Protein AF-A0AAV4E050-F1 (afdb_monomer_lite)

Radius of gyration: 44.83 Å; chains: 1; bounding box: 92×117×87 Å

Organism: NCBI:txid259542

pLDDT: mean 70.67, std 14.22, range [42.44, 94.19]

Structure (mmCIF, N/CA/C/O backbone):
data_AF-A0AAV4E050-F1
#
_entry.id   AF-A0AAV4E050-F1
#
loop_
_atom_site.group_PDB
_atom_site.id
_atom_site.type_symbol
_atom_site.label_atom_id
_atom_site.label_alt_id
_atom_site.label_comp_id
_atom_site.label_asym_id
_atom_site.label_entity_id
_atom_site.label_seq_id
_atom_site.pdbx_PDB_ins_code
_atom_site.Cartn_x
_atom_site.Cartn_y
_atom_site.Cartn_z
_atom_site.occupancy
_atom_site.B_iso_or_equiv
_atom_site.auth_seq_id
_atom_site.auth_comp_id
_atom_site.auth_asym_id
_atom_site.auth_atom_id
_atom_site.pdbx_PDB_model_num
ATOM 1 N N . MET A 1 1 ? 40.743 62.170 -51.428 1.00 46.16 1 MET A N 1
ATOM 2 C CA . MET A 1 1 ? 42.009 62.806 -51.851 1.00 46.16 1 MET A CA 1
ATOM 3 C C . MET A 1 1 ? 41.734 64.274 -52.168 1.00 46.16 1 MET A C 1
ATOM 5 O O . MET A 1 1 ? 41.267 64.577 -53.256 1.00 46.16 1 MET A O 1
ATOM 9 N N . MET A 1 2 ? 41.966 65.169 -51.205 1.00 43.62 2 MET A N 1
ATOM 10 C CA . MET A 1 2 ? 42.075 66.618 -51.415 1.00 43.62 2 MET A CA 1
ATOM 11 C C . MET A 1 2 ? 43.484 67.034 -50.982 1.00 43.62 2 MET A C 1
ATOM 13 O O . MET A 1 2 ? 44.016 66.484 -50.019 1.00 43.62 2 MET A O 1
ATOM 17 N N . ARG A 1 3 ? 44.123 67.902 -51.771 1.00 46.47 3 ARG A N 1
ATOM 18 C CA . ARG A 1 3 ? 45.533 68.292 -51.636 1.00 46.47 3 ARG A CA 1
ATOM 19 C C . ARG A 1 3 ? 45.674 69.472 -50.668 1.00 46.47 3 ARG A C 1
ATOM 21 O O . ARG A 1 3 ? 44.783 70.306 -50.566 1.00 46.47 3 ARG A O 1
ATOM 28 N N . SER A 1 4 ? 46.802 69.497 -49.968 1.00 46.09 4 SER A N 1
ATOM 29 C CA . SER A 1 4 ? 47.208 70.458 -48.940 1.00 46.09 4 SER A CA 1
ATOM 30 C C . SER A 1 4 ? 47.048 71.928 -49.349 1.00 46.09 4 SER A C 1
ATOM 32 O O . SER A 1 4 ? 47.588 72.327 -50.380 1.00 46.09 4 SER A O 1
ATOM 34 N N . GLY A 1 5 ? 46.423 72.733 -48.480 1.00 62.00 5 GLY A N 1
ATOM 35 C CA . GLY A 1 5 ? 46.617 74.186 -48.452 1.00 62.00 5 GLY A CA 1
ATOM 36 C C . GLY A 1 5 ? 45.394 75.062 -48.718 1.00 62.00 5 GLY A C 1
ATOM 37 O O . GLY A 1 5 ? 45.494 75.956 -49.544 1.00 62.00 5 GLY A O 1
ATOM 38 N N . VAL A 1 6 ? 44.285 74.877 -47.994 1.00 53.47 6 VAL A N 1
ATOM 39 C CA . VAL A 1 6 ? 43.325 75.965 -47.718 1.00 53.47 6 VAL A CA 1
ATOM 40 C C . VAL A 1 6 ? 42.776 75.777 -46.303 1.00 53.47 6 VAL A C 1
ATOM 42 O O . VAL A 1 6 ? 42.085 74.803 -46.021 1.00 53.47 6 VAL A O 1
ATOM 45 N N . VAL A 1 7 ? 43.114 76.710 -45.412 1.00 54.69 7 VAL A N 1
ATOM 46 C CA . VAL A 1 7 ? 42.476 76.900 -44.104 1.00 54.69 7 VAL A CA 1
ATOM 47 C C . VAL A 1 7 ? 41.454 78.016 -44.279 1.00 54.69 7 VAL A C 1
ATOM 49 O O . VAL A 1 7 ? 41.835 79.165 -44.482 1.00 54.69 7 VAL A O 1
ATOM 52 N N . ALA A 1 8 ? 40.170 77.688 -44.179 1.00 54.41 8 ALA A N 1
ATOM 53 C CA . ALA A 1 8 ? 39.120 78.655 -43.892 1.00 54.41 8 ALA A CA 1
ATOM 54 C C . ALA A 1 8 ? 38.581 78.301 -42.506 1.00 54.41 8 ALA A C 1
ATOM 56 O O . ALA A 1 8 ? 37.852 77.327 -42.341 1.00 54.41 8 ALA A O 1
ATOM 57 N N . ARG A 1 9 ? 39.022 79.038 -41.482 1.00 57.34 9 ARG A N 1
ATOM 58 C CA . ARG A 1 9 ? 38.345 78.997 -40.186 1.00 57.34 9 ARG A CA 1
ATOM 59 C C . ARG A 1 9 ? 37.026 79.742 -40.334 1.00 57.34 9 ARG A C 1
ATOM 61 O O . ARG A 1 9 ? 37.023 80.800 -40.951 1.00 57.34 9 ARG A O 1
ATOM 68 N N . VAL A 1 10 ? 35.973 79.196 -39.742 1.00 52.81 10 VAL A N 1
ATOM 69 C CA . VAL A 1 10 ? 35.026 79.832 -38.808 1.00 52.81 10 VAL A CA 1
ATOM 70 C C . VAL A 1 10 ? 33.782 78.955 -38.839 1.00 52.81 10 VAL A C 1
ATOM 72 O O . VAL A 1 10 ? 33.014 79.034 -39.785 1.00 52.81 10 VAL A O 1
ATOM 75 N N . ASN A 1 11 ? 33.653 78.093 -37.836 1.00 44.03 11 ASN A N 1
ATOM 76 C CA . ASN A 1 11 ? 32.420 77.827 -37.101 1.00 44.03 11 ASN A CA 1
ATOM 77 C C . ASN A 1 11 ? 32.874 77.183 -35.790 1.00 44.03 11 ASN A C 1
ATOM 79 O O . ASN A 1 11 ? 33.574 76.173 -35.786 1.00 44.03 11 ASN A O 1
ATOM 83 N N . PHE A 1 12 ? 32.623 77.892 -34.699 1.00 52.53 12 PHE A N 1
ATOM 84 C CA . PHE A 1 12 ? 32.728 77.367 -33.348 1.00 52.53 12 PHE A CA 1
ATOM 85 C C . PHE A 1 12 ? 31.503 76.460 -33.191 1.00 52.53 12 PHE A C 1
ATOM 87 O O . PHE A 1 12 ? 30.389 76.977 -33.197 1.00 52.53 12 PHE A O 1
ATOM 94 N N . ASP A 1 13 ? 31.694 75.144 -33.139 1.00 46.47 13 ASP A N 1
ATOM 95 C CA . ASP A 1 13 ? 30.645 74.243 -32.656 1.00 46.47 13 ASP A CA 1
ATOM 96 C C . ASP A 1 13 ? 30.693 74.298 -31.125 1.00 46.47 13 ASP A C 1
ATOM 98 O O . ASP A 1 13 ? 31.658 73.848 -30.507 1.00 46.47 13 ASP A O 1
ATOM 102 N N . GLU A 1 14 ? 29.677 74.917 -30.522 1.00 57.84 14 GLU A N 1
ATOM 103 C CA . GLU A 1 14 ? 29.410 74.905 -29.075 1.00 57.84 14 GLU A CA 1
ATOM 104 C C . GLU A 1 14 ? 28.524 73.708 -28.679 1.00 57.84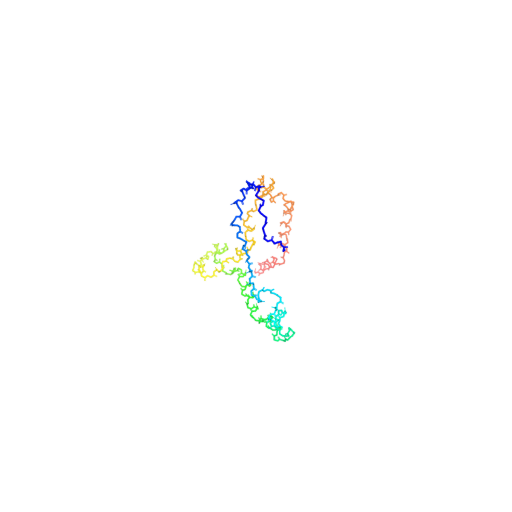 14 GLU A C 1
ATOM 106 O O . GLU A 1 14 ? 27.736 73.790 -27.740 1.00 57.84 14 GLU A O 1
ATOM 111 N N . ASP A 1 15 ? 28.652 72.577 -29.373 1.00 53.06 15 ASP A N 1
ATOM 112 C CA . ASP A 1 15 ? 27.959 71.345 -29.002 1.00 53.06 15 ASP A CA 1
ATOM 113 C C . ASP A 1 15 ? 28.853 70.538 -28.050 1.00 53.06 15 ASP A C 1
ATOM 115 O O . ASP A 1 15 ? 29.619 69.658 -28.446 1.00 53.06 15 ASP A O 1
ATOM 119 N N . PHE A 1 16 ? 28.777 70.879 -26.761 1.00 58.25 16 PHE A N 1
ATOM 120 C CA . PHE A 1 16 ? 29.251 70.018 -25.678 1.00 58.25 16 PHE A CA 1
ATOM 121 C C . PHE A 1 16 ? 28.363 68.773 -25.611 1.00 58.25 16 PHE A C 1
ATOM 123 O O . PHE A 1 16 ? 27.384 68.747 -24.870 1.00 58.25 16 PHE A O 1
ATOM 130 N N . ASP A 1 17 ? 28.723 67.736 -26.362 1.00 58.25 17 ASP A N 1
ATOM 131 C CA . ASP A 1 17 ? 28.165 66.387 -26.201 1.00 58.25 17 ASP A CA 1
ATOM 132 C C . ASP A 1 17 ? 29.202 65.445 -25.548 1.00 58.25 17 ASP A C 1
ATOM 134 O O . ASP A 1 17 ? 29.373 64.281 -25.913 1.00 58.25 17 ASP A O 1
ATOM 138 N N . ASP A 1 18 ? 29.899 65.972 -24.532 1.00 57.00 18 ASP A N 1
ATOM 139 C CA . ASP A 1 18 ? 30.882 65.280 -23.677 1.00 57.00 18 ASP A CA 1
ATOM 140 C C . ASP A 1 18 ? 30.242 64.247 -22.713 1.00 57.00 18 ASP A C 1
ATOM 142 O O . ASP A 1 18 ? 30.880 63.771 -21.774 1.00 57.00 18 ASP A O 1
ATOM 146 N N . GLU A 1 19 ? 28.983 63.845 -22.923 1.00 57.56 19 GLU A N 1
ATOM 147 C CA . GLU A 1 19 ? 28.308 62.831 -22.093 1.00 57.56 19 GLU A CA 1
ATOM 148 C C .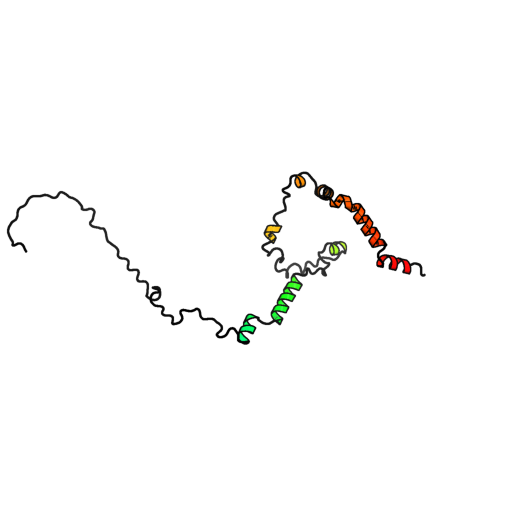 GLU A 1 19 ? 28.302 61.411 -22.688 1.00 57.56 19 GLU A C 1
ATOM 150 O O . GLU A 1 19 ? 27.811 60.481 -22.043 1.00 57.56 19 GLU A O 1
ATOM 155 N N . ASN A 1 20 ? 28.885 61.174 -23.871 1.00 58.81 20 ASN A N 1
ATOM 156 C CA . ASN A 1 20 ? 28.854 59.836 -24.489 1.00 58.81 20 ASN A CA 1
ATOM 157 C C . ASN A 1 20 ? 30.175 59.038 -24.431 1.00 58.81 20 ASN A C 1
ATOM 159 O O . ASN A 1 20 ? 30.244 57.922 -24.951 1.00 58.81 20 ASN A O 1
ATOM 163 N N . GLU A 1 21 ? 31.219 59.533 -23.761 1.00 60.75 21 GLU A N 1
ATOM 164 C CA . GLU A 1 21 ? 32.564 58.933 -23.845 1.00 60.75 21 GLU A CA 1
ATOM 165 C C . GLU A 1 21 ? 32.801 57.686 -22.955 1.00 60.75 21 GLU A C 1
ATOM 167 O O . GLU A 1 21 ? 33.923 57.203 -22.828 1.00 60.75 21 GLU A O 1
ATOM 172 N N . ALA A 1 22 ? 31.756 57.081 -22.369 1.00 63.97 22 ALA A N 1
ATOM 173 C CA . ALA A 1 22 ? 31.929 55.903 -21.503 1.00 63.97 22 ALA A CA 1
ATOM 174 C C . ALA A 1 22 ? 30.865 54.796 -21.624 1.00 63.97 22 ALA A C 1
ATOM 176 O O . ALA A 1 22 ? 30.680 54.011 -20.689 1.00 63.97 22 ALA A O 1
ATOM 177 N N . ARG A 1 23 ? 30.172 54.647 -22.762 1.00 65.31 23 ARG A N 1
ATOM 178 C CA . ARG A 1 23 ? 29.337 53.447 -22.981 1.00 65.31 23 ARG A CA 1
ATOM 179 C C . ARG A 1 23 ? 30.164 52.276 -23.517 1.00 65.31 23 ARG A C 1
ATOM 181 O O . ARG A 1 23 ? 30.275 52.051 -24.716 1.00 65.31 23 ARG A O 1
ATOM 188 N N . VAL A 1 24 ? 30.708 51.482 -22.595 1.00 73.69 24 VAL A N 1
ATOM 189 C CA . VAL A 1 24 ? 31.366 50.201 -22.895 1.00 73.69 24 VAL A CA 1
ATOM 190 C C . VAL A 1 24 ? 30.304 49.154 -23.253 1.00 73.69 24 VAL A C 1
ATOM 192 O O . VAL A 1 24 ? 29.540 48.705 -22.398 1.00 73.69 24 VAL A O 1
ATOM 195 N N . HIS A 1 25 ? 30.234 48.743 -24.519 1.00 73.00 25 HIS A N 1
ATOM 196 C CA . HIS A 1 25 ? 29.360 47.648 -24.946 1.00 73.00 25 HIS A CA 1
ATOM 197 C C . HIS A 1 25 ? 30.005 46.290 -24.637 1.00 73.00 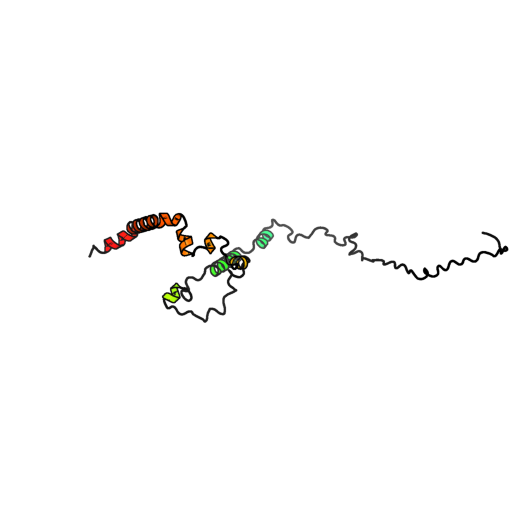25 HIS A C 1
ATOM 199 O O . HIS A 1 25 ? 30.913 45.840 -25.333 1.00 73.00 25 HIS A O 1
ATOM 205 N N . LEU A 1 26 ? 29.527 45.622 -23.584 1.00 76.06 26 LEU A N 1
ATOM 206 C CA . LEU A 1 26 ? 29.956 44.272 -23.217 1.00 76.06 26 LEU A CA 1
ATOM 207 C C . LEU A 1 26 ? 29.321 43.233 -24.151 1.00 76.06 26 LEU A C 1
ATOM 209 O O . LEU A 1 26 ? 28.119 42.978 -24.086 1.00 76.06 26 LEU A O 1
ATOM 213 N N . GLN A 1 27 ? 30.134 42.589 -24.987 1.00 74.75 27 GLN A N 1
ATOM 214 C CA . GLN A 1 27 ? 29.726 41.385 -25.709 1.00 74.75 27 GLN A CA 1
ATOM 215 C C . GLN A 1 27 ? 29.994 40.157 -24.835 1.00 74.75 27 GLN A C 1
ATOM 217 O O . GLN A 1 27 ? 31.126 39.700 -24.696 1.00 74.75 27 GLN A O 1
ATOM 222 N N . VAL A 1 28 ? 28.938 39.622 -24.221 1.00 81.88 28 VAL A N 1
ATOM 223 C CA . VAL A 1 28 ? 29.015 38.365 -23.470 1.00 81.88 28 VAL A CA 1
ATOM 224 C C . VAL A 1 28 ? 28.864 37.210 -24.452 1.00 81.88 28 VAL A C 1
ATOM 226 O O . VAL A 1 28 ? 27.760 36.885 -24.890 1.00 81.88 28 VAL A O 1
ATOM 229 N N . HIS A 1 29 ? 29.974 36.567 -24.804 1.00 77.25 29 HIS A N 1
ATOM 230 C CA . HIS A 1 29 ? 29.920 35.283 -25.490 1.00 77.25 29 HIS A CA 1
ATOM 231 C C . HIS A 1 29 ? 29.523 34.211 -24.480 1.00 77.25 29 HIS A C 1
ATOM 233 O O . HIS A 1 29 ? 30.332 33.779 -23.661 1.00 77.25 29 HIS A O 1
ATOM 239 N N . ASN A 1 30 ? 28.268 33.772 -24.536 1.00 73.88 30 ASN A N 1
ATOM 240 C CA . ASN A 1 30 ? 27.857 32.570 -23.829 1.00 73.88 30 ASN A CA 1
ATOM 241 C C . ASN A 1 30 ? 28.444 31.358 -24.567 1.00 73.88 30 ASN A C 1
ATOM 243 O O . ASN A 1 30 ? 27.832 30.823 -25.492 1.00 73.88 30 ASN A O 1
ATOM 247 N N . ILE A 1 31 ? 29.674 30.977 -24.212 1.00 77.62 31 ILE A N 1
ATOM 248 C CA . ILE A 1 31 ? 30.315 29.766 -24.728 1.00 77.62 31 ILE A CA 1
ATOM 249 C C . ILE A 1 31 ? 29.692 28.591 -23.986 1.00 77.62 31 ILE A C 1
ATOM 251 O O . ILE A 1 31 ? 30.211 28.100 -22.984 1.00 77.62 31 ILE A O 1
ATOM 255 N N . VAL A 1 32 ? 28.539 28.159 -24.481 1.00 77.25 32 VAL A N 1
ATOM 256 C CA . VAL A 1 32 ? 27.942 26.907 -24.050 1.00 77.25 32 VAL A CA 1
ATOM 257 C C . VAL A 1 32 ? 28.761 25.798 -24.700 1.00 77.25 32 VAL A C 1
ATOM 259 O O . VAL A 1 32 ? 28.823 25.727 -25.930 1.00 77.25 32 VAL A O 1
ATOM 262 N N . PRO A 1 33 ? 29.445 24.958 -23.911 1.00 79.56 33 PRO A N 1
ATOM 263 C CA . PRO A 1 33 ? 30.257 23.905 -24.481 1.00 79.56 33 PRO A CA 1
ATOM 264 C C . PRO A 1 33 ? 29.379 22.977 -25.337 1.00 79.56 33 PRO A C 1
ATOM 266 O O . PRO A 1 33 ? 28.213 22.752 -25.004 1.00 79.56 33 PRO A O 1
ATOM 269 N N . PRO A 1 34 ? 29.918 22.408 -26.430 1.00 75.81 34 PRO A N 1
ATOM 270 C CA . PRO A 1 34 ? 29.128 21.726 -27.460 1.00 75.81 34 PRO A CA 1
ATOM 271 C C . PRO A 1 34 ? 28.340 20.506 -26.953 1.00 75.81 34 PRO A C 1
ATOM 273 O O . PRO A 1 34 ? 27.444 20.034 -27.645 1.00 75.81 34 PRO A O 1
ATOM 276 N N . PHE A 1 35 ? 28.634 20.002 -25.746 1.00 69.94 35 PHE A N 1
ATOM 277 C CA . PHE A 1 35 ? 27.861 18.949 -25.075 1.00 69.94 35 PHE A CA 1
ATOM 278 C C . PHE A 1 35 ? 26.573 19.445 -24.388 1.00 69.94 35 PHE A C 1
ATOM 280 O O . PHE A 1 35 ? 25.721 18.626 -24.059 1.00 69.94 35 PHE A O 1
ATOM 287 N N . LEU A 1 36 ? 26.415 20.758 -24.178 1.00 72.69 36 LEU A N 1
ATOM 288 C CA . LEU A 1 36 ? 25.177 21.398 -23.708 1.00 72.69 36 LEU A CA 1
ATOM 289 C C . LEU A 1 36 ? 24.386 22.076 -24.845 1.00 72.69 36 LEU A C 1
ATOM 291 O O . LEU A 1 36 ? 23.204 22.346 -24.670 1.00 72.69 36 LEU A O 1
ATOM 295 N N . ASP A 1 37 ? 25.016 22.360 -25.992 1.00 68.00 37 ASP A N 1
ATOM 296 C CA . ASP A 1 37 ? 24.401 23.093 -27.117 1.00 68.00 37 ASP A CA 1
ATOM 297 C C . ASP A 1 37 ? 23.371 22.249 -27.897 1.00 68.00 37 ASP A C 1
ATOM 299 O O . ASP A 1 37 ? 22.701 22.759 -28.785 1.00 68.00 37 ASP A O 1
ATOM 303 N N . GLY A 1 38 ? 23.206 20.953 -27.596 1.00 68.56 38 GLY A N 1
ATOM 304 C CA . GLY A 1 38 ? 22.134 20.099 -28.141 1.00 68.56 38 GLY A CA 1
ATOM 305 C C . GLY A 1 38 ? 22.157 19.863 -29.663 1.00 68.56 38 GLY A C 1
ATOM 306 O O . GLY A 1 38 ? 21.476 18.966 -30.150 1.00 68.56 38 GLY A O 1
ATOM 307 N N . ARG A 1 39 ? 22.966 20.617 -30.420 1.00 72.56 39 ARG A N 1
ATOM 308 C CA . ARG A 1 39 ? 23.174 20.493 -31.872 1.00 72.56 39 ARG A CA 1
ATOM 309 C C . ARG A 1 39 ? 23.971 19.249 -32.245 1.00 72.56 39 ARG A C 1
ATOM 311 O O . ARG A 1 39 ? 23.854 18.767 -33.366 1.00 72.56 39 ARG A O 1
ATOM 318 N N . ILE A 1 40 ? 24.780 18.736 -31.318 1.00 69.00 40 ILE A N 1
ATOM 319 C CA . ILE A 1 40 ? 25.607 17.546 -31.513 1.00 69.00 40 ILE A CA 1
ATOM 320 C C . ILE A 1 40 ? 25.307 16.567 -30.383 1.00 69.00 40 ILE A C 1
ATOM 322 O O . ILE A 1 40 ? 25.695 16.765 -29.233 1.00 69.00 40 ILE A O 1
ATOM 326 N N . VAL A 1 41 ? 24.587 15.498 -30.707 1.00 65.88 41 VAL A N 1
ATOM 327 C CA . VAL A 1 41 ? 24.318 14.415 -29.764 1.00 65.88 41 VAL A CA 1
ATOM 328 C C . VAL A 1 41 ? 25.547 13.505 -29.758 1.00 65.88 41 VAL A C 1
ATOM 330 O O . VAL A 1 41 ? 25.742 12.700 -30.663 1.00 65.88 41 VAL A O 1
ATOM 333 N N . PHE A 1 42 ? 26.408 13.639 -28.744 1.00 65.19 42 PHE A N 1
ATOM 334 C CA . PHE A 1 42 ? 27.567 12.747 -28.560 1.00 65.19 42 PHE A CA 1
ATOM 335 C C . PHE A 1 42 ? 27.163 11.318 -28.159 1.00 65.19 42 PHE A C 1
ATOM 337 O O . PHE A 1 42 ? 28.008 10.421 -28.104 1.00 65.19 42 PHE A O 1
ATOM 344 N N . THR A 1 43 ? 25.880 11.083 -27.870 1.00 73.81 43 THR A N 1
ATOM 345 C CA . THR A 1 43 ? 25.362 9.748 -27.582 1.00 73.81 43 THR A CA 1
ATOM 346 C C . THR A 1 43 ? 24.992 9.043 -28.887 1.00 73.81 43 THR A C 1
ATOM 348 O O . THR A 1 43 ? 24.300 9.569 -29.750 1.00 73.81 43 THR A O 1
ATOM 351 N N . LYS A 1 44 ? 25.424 7.790 -29.038 1.00 72.06 44 LYS A N 1
ATOM 352 C CA . LYS A 1 44 ? 24.994 6.927 -30.155 1.00 72.06 44 LYS A CA 1
ATOM 353 C C . LYS A 1 44 ? 23.561 6.399 -29.979 1.00 72.06 44 LYS A C 1
ATOM 355 O O . LYS A 1 44 ? 23.098 5.602 -30.786 1.00 72.06 44 LYS A O 1
ATOM 360 N N . GLN A 1 45 ? 22.902 6.770 -28.883 1.00 71.94 45 GLN A N 1
ATOM 361 C CA . GLN A 1 45 ? 21.634 6.211 -28.427 1.00 71.94 45 GLN A CA 1
ATOM 362 C C . GLN A 1 45 ? 20.659 7.369 -28.166 1.00 71.94 45 GLN A C 1
ATOM 364 O O . GLN A 1 45 ? 20.689 7.946 -27.079 1.00 71.94 45 GLN A O 1
ATOM 369 N N . PRO A 1 46 ? 19.851 7.758 -29.171 1.00 71.88 46 PRO A N 1
ATOM 370 C CA . PRO A 1 46 ? 18.806 8.774 -29.022 1.00 71.88 46 PRO A CA 1
ATOM 371 C C . PRO A 1 46 ? 17.572 8.242 -28.275 1.00 71.88 46 PRO A C 1
ATOM 373 O O . PRO A 1 46 ? 16.800 9.022 -27.726 1.00 71.88 46 PRO A O 1
ATOM 376 N N . GLU A 1 47 ? 17.390 6.921 -28.237 1.00 76.94 47 GLU A N 1
ATOM 377 C CA . GLU A 1 47 ? 16.284 6.265 -27.543 1.00 76.94 47 GLU A CA 1
ATOM 378 C C . GLU A 1 47 ? 16.696 5.811 -26.136 1.00 76.94 47 GLU A C 1
ATOM 380 O O . GLU A 1 47 ? 17.823 5.334 -25.946 1.00 76.94 47 GLU A O 1
ATOM 385 N N . PRO A 1 48 ? 15.797 5.915 -25.139 1.00 78.31 48 PRO A N 1
ATOM 386 C CA . PRO A 1 48 ? 16.054 5.376 -23.813 1.00 78.31 48 PRO A CA 1
ATOM 387 C C . PRO A 1 48 ? 16.278 3.864 -23.905 1.00 78.31 48 PRO A C 1
ATOM 389 O O . PRO A 1 48 ? 15.459 3.127 -24.455 1.00 78.31 48 PRO A O 1
ATOM 392 N N . VAL A 1 49 ? 17.393 3.388 -23.345 1.00 77.69 49 VAL A N 1
ATOM 393 C CA . VAL A 1 49 ? 17.712 1.958 -23.343 1.00 77.69 49 VAL A CA 1
ATOM 394 C C . VAL A 1 49 ? 16.694 1.230 -22.480 1.00 77.69 49 VAL A C 1
ATOM 396 O O . VAL A 1 49 ? 16.643 1.410 -21.262 1.00 77.69 49 VAL A O 1
ATOM 399 N N . VAL A 1 50 ? 15.894 0.376 -23.116 1.00 78.44 50 VAL A N 1
ATOM 400 C CA . VAL A 1 50 ? 15.007 -0.529 -22.393 1.00 78.44 50 VAL A CA 1
ATOM 401 C C . VAL A 1 50 ? 15.886 -1.472 -21.562 1.00 78.44 50 VAL A C 1
ATOM 403 O O . VAL A 1 50 ? 16.743 -2.159 -22.125 1.00 78.44 50 VAL A O 1
ATOM 406 N N . PRO A 1 51 ? 15.695 -1.544 -20.232 1.00 78.94 51 PRO A N 1
ATOM 407 C CA . PRO A 1 51 ? 16.540 -2.365 -19.363 1.00 78.94 51 PRO A CA 1
ATOM 408 C C . PRO A 1 51 ? 16.420 -3.867 -19.661 1.00 78.94 51 PRO A C 1
ATOM 410 O O . PRO A 1 51 ? 17.292 -4.645 -19.283 1.00 78.94 51 PRO A O 1
ATOM 413 N N . LEU A 1 52 ? 15.354 -4.284 -20.353 1.00 76.06 52 LEU A N 1
ATOM 414 C CA . LEU A 1 52 ? 15.144 -5.652 -20.809 1.00 76.06 52 LEU A CA 1
ATOM 415 C C . LEU A 1 52 ? 15.176 -5.713 -22.337 1.00 76.06 52 LEU A C 1
ATOM 417 O O . LEU A 1 52 ? 14.394 -5.048 -23.008 1.00 76.06 52 LEU A O 1
ATOM 421 N N . ARG A 1 53 ? 16.063 -6.558 -22.874 1.00 75.56 53 ARG A N 1
ATOM 422 C CA . ARG A 1 53 ? 16.231 -6.783 -24.320 1.00 75.56 53 ARG A CA 1
ATOM 423 C C . ARG A 1 53 ? 15.031 -7.471 -24.969 1.00 75.56 53 ARG A C 1
ATOM 425 O O . ARG A 1 53 ? 14.698 -7.149 -26.100 1.00 75.56 53 ARG A O 1
ATOM 432 N N . ASP A 1 54 ? 14.389 -8.387 -24.248 1.00 83.31 54 ASP A N 1
ATOM 433 C CA . ASP A 1 54 ? 13.162 -9.053 -24.676 1.00 83.31 54 ASP A CA 1
ATOM 434 C C . ASP A 1 54 ? 12.193 -9.141 -23.498 1.00 83.31 54 ASP A C 1
ATOM 436 O O . ASP A 1 54 ? 12.448 -9.805 -22.488 1.00 83.31 54 ASP A O 1
ATOM 440 N N . SER A 1 55 ? 11.070 -8.443 -23.635 1.00 82.00 55 SER A N 1
ATOM 441 C CA . SER A 1 55 ? 10.035 -8.385 -22.611 1.00 82.00 55 SER A CA 1
ATOM 442 C C . SER A 1 55 ? 9.159 -9.638 -22.564 1.00 82.00 55 SER A C 1
ATOM 444 O O . SER A 1 55 ? 8.465 -9.836 -21.571 1.00 82.00 55 SER A O 1
ATOM 446 N N . THR A 1 56 ? 9.169 -10.479 -23.594 1.00 86.19 56 THR A N 1
ATOM 447 C CA . THR A 1 56 ? 8.379 -11.718 -23.625 1.00 86.19 56 THR A CA 1
ATOM 448 C C . THR A 1 56 ? 9.111 -12.899 -23.003 1.00 86.19 56 THR A C 1
ATOM 450 O O . THR A 1 56 ? 8.462 -13.859 -22.598 1.00 86.19 56 THR A O 1
ATOM 453 N N . SER A 1 57 ? 10.435 -12.798 -22.851 1.00 90.75 57 SER A N 1
ATOM 454 C CA . SER A 1 57 ? 11.254 -13.839 -22.234 1.00 90.75 57 SER A CA 1
ATOM 455 C C . SER A 1 57 ? 10.761 -14.233 -20.833 1.00 90.75 57 SER A C 1
ATOM 457 O O . SER A 1 57 ? 10.383 -13.389 -20.013 1.00 90.75 57 SER A O 1
ATOM 459 N N . ASP A 1 58 ? 10.813 -15.530 -20.518 1.00 88.38 58 ASP A N 1
ATOM 460 C CA . ASP A 1 58 ? 10.351 -16.057 -19.226 1.00 88.38 58 ASP A CA 1
ATOM 461 C C . ASP A 1 58 ? 11.080 -15.407 -18.044 1.00 88.38 58 ASP A C 1
ATOM 463 O O . ASP A 1 58 ? 10.468 -15.079 -17.027 1.00 88.38 58 ASP A O 1
ATOM 467 N N . MET A 1 59 ? 12.374 -15.119 -18.207 1.00 85.56 59 MET A N 1
ATOM 468 C CA . MET A 1 59 ? 13.175 -14.402 -17.214 1.00 85.56 59 MET A CA 1
ATOM 469 C C . MET A 1 59 ? 12.627 -12.988 -16.959 1.00 85.56 59 MET A C 1
ATOM 471 O O . MET A 1 59 ? 12.424 -12.603 -15.808 1.00 85.56 59 MET A O 1
ATOM 475 N N . ALA A 1 60 ? 12.290 -12.240 -18.017 1.00 87.25 60 ALA A N 1
ATOM 476 C CA . ALA A 1 60 ? 11.683 -10.910 -17.922 1.00 87.25 60 ALA A CA 1
ATOM 477 C C . ALA A 1 60 ? 10.314 -10.922 -17.232 1.00 87.25 60 ALA A C 1
ATOM 479 O O . ALA A 1 60 ? 9.941 -9.997 -16.500 1.00 87.25 60 ALA A O 1
ATOM 480 N N . VAL A 1 61 ? 9.518 -11.953 -17.505 1.00 88.69 61 VAL A N 1
ATOM 481 C CA . VAL A 1 61 ? 8.180 -12.116 -16.937 1.00 88.69 61 VAL A CA 1
ATOM 482 C C . VAL A 1 61 ? 8.264 -12.481 -15.454 1.00 88.69 61 VAL A C 1
ATOM 484 O O . VAL A 1 61 ? 7.541 -11.890 -14.648 1.00 88.69 61 VAL A O 1
ATOM 487 N N . VAL A 1 62 ? 9.166 -13.387 -15.073 1.00 88.81 62 VAL A N 1
ATOM 488 C CA . VAL A 1 62 ? 9.370 -13.803 -13.678 1.00 88.81 62 VAL A CA 1
ATOM 489 C C . VAL A 1 62 ? 9.928 -12.660 -12.830 1.00 88.81 62 VAL A C 1
ATOM 491 O O . VAL A 1 62 ? 9.399 -12.411 -11.749 1.00 88.81 62 VAL A O 1
ATOM 494 N N . SER A 1 63 ? 10.913 -11.900 -13.319 1.00 86.38 63 SER A N 1
ATOM 495 C CA . SER A 1 63 ? 11.467 -10.757 -12.576 1.00 86.38 63 SER A CA 1
ATOM 496 C C . SER A 1 63 ? 10.432 -9.659 -12.314 1.00 86.38 63 SER A C 1
ATOM 498 O O . SER A 1 63 ? 10.423 -9.078 -11.232 1.00 86.38 63 SER A O 1
ATOM 500 N N . ARG A 1 64 ? 9.522 -9.397 -13.265 1.00 84.75 64 ARG A N 1
ATOM 501 C CA . ARG A 1 64 ? 8.439 -8.408 -13.089 1.00 84.75 64 ARG A CA 1
ATOM 502 C C . ARG A 1 64 ? 7.319 -8.897 -12.174 1.00 84.75 64 ARG A C 1
ATOM 504 O O . ARG A 1 64 ? 6.788 -8.111 -11.397 1.00 84.75 64 ARG A O 1
ATOM 511 N N . LYS A 1 65 ? 6.939 -10.175 -12.270 1.00 88.56 65 LYS A N 1
ATOM 512 C CA . LYS A 1 65 ? 5.892 -10.770 -11.418 1.00 88.56 65 LYS A CA 1
ATOM 513 C C . LYS A 1 65 ? 6.383 -11.032 -9.989 1.00 88.56 65 LYS A C 1
ATOM 515 O O . LYS A 1 65 ? 5.580 -11.003 -9.058 1.00 88.56 65 LYS A O 1
ATOM 520 N N . GLY A 1 66 ? 7.683 -11.270 -9.817 1.00 89.31 66 GLY A N 1
ATOM 521 C CA . GLY A 1 66 ? 8.305 -11.605 -8.542 1.00 89.31 66 GLY A CA 1
ATOM 522 C C . GLY A 1 66 ? 7.927 -12.997 -8.025 1.00 89.31 66 GLY A C 1
ATOM 523 O O . GLY A 1 66 ? 7.251 -13.787 -8.685 1.00 89.31 66 GLY A O 1
ATOM 524 N N . CYS A 1 67 ? 8.374 -13.311 -6.807 1.00 91.38 67 CYS A N 1
ATOM 525 C CA . CYS A 1 67 ? 8.069 -14.585 -6.160 1.00 91.38 67 CYS A CA 1
ATOM 526 C C . CYS A 1 67 ? 6.638 -14.599 -5.596 1.00 91.38 67 CYS A C 1
ATOM 528 O O . CYS A 1 67 ? 6.289 -13.802 -4.720 1.00 91.38 67 CYS A O 1
ATOM 530 N N . ALA A 1 68 ? 5.824 -15.563 -6.041 1.00 90.25 68 ALA A N 1
ATOM 531 C CA . ALA A 1 68 ? 4.444 -15.728 -5.581 1.00 90.25 68 ALA A CA 1
ATOM 532 C C . ALA A 1 68 ? 4.346 -15.960 -4.063 1.00 90.25 68 ALA A C 1
ATOM 534 O O . ALA A 1 68 ? 3.456 -15.416 -3.413 1.00 90.25 68 ALA A O 1
ATOM 535 N N . VAL A 1 69 ? 5.287 -16.713 -3.484 1.00 93.44 69 VAL A N 1
ATOM 536 C CA . VAL A 1 69 ? 5.314 -17.024 -2.046 1.00 93.44 69 VAL A CA 1
ATOM 537 C C . VAL A 1 69 ? 5.522 -15.764 -1.209 1.00 93.44 69 VAL A C 1
ATOM 539 O O . VAL A 1 69 ? 4.844 -15.577 -0.203 1.00 93.44 69 VAL A O 1
ATOM 542 N N . VAL A 1 70 ? 6.408 -14.864 -1.646 1.00 90.75 70 VAL A N 1
ATOM 543 C CA . VAL A 1 70 ? 6.678 -13.601 -0.942 1.00 90.75 70 VAL A CA 1
ATOM 544 C C . VAL A 1 70 ? 5.446 -12.699 -0.964 1.00 90.75 70 VAL A C 1
ATOM 546 O O . VAL A 1 70 ? 5.090 -12.121 0.064 1.00 90.75 70 VAL A O 1
ATOM 549 N N . ARG A 1 71 ? 4.742 -12.633 -2.101 1.00 90.56 71 ARG A N 1
ATOM 550 C CA . ARG A 1 71 ? 3.485 -11.883 -2.214 1.00 90.56 71 ARG A CA 1
ATOM 551 C C . ARG A 1 71 ? 2.412 -12.440 -1.278 1.00 90.56 71 ARG A C 1
ATOM 553 O O . ARG A 1 71 ? 1.840 -11.683 -0.500 1.00 90.56 71 ARG A O 1
ATOM 560 N N . LEU A 1 72 ? 2.207 -13.760 -1.282 1.00 94.19 72 LEU A N 1
ATOM 561 C CA . LEU A 1 72 ? 1.268 -14.427 -0.373 1.00 94.19 72 LEU A CA 1
ATOM 562 C C . LEU A 1 72 ? 1.638 -14.209 1.098 1.00 94.19 72 LEU A C 1
ATOM 564 O O . LEU A 1 72 ? 0.762 -13.995 1.933 1.00 94.19 72 LEU A O 1
ATOM 568 N N . HIS A 1 73 ? 2.929 -14.233 1.432 1.00 94.00 73 HIS A N 1
ATOM 569 C CA . HIS A 1 73 ? 3.391 -13.976 2.791 1.00 94.00 73 HIS A CA 1
ATOM 570 C C . HIS A 1 73 ? 3.104 -12.534 3.225 1.00 94.00 73 HIS A C 1
ATOM 572 O O . HIS A 1 73 ? 2.613 -12.321 4.334 1.00 94.00 73 HIS A O 1
ATOM 578 N N . ARG A 1 74 ? 3.343 -11.550 2.348 1.00 92.88 74 ARG A N 1
ATOM 579 C CA . ARG A 1 74 ? 3.032 -10.141 2.615 1.00 92.88 74 ARG A CA 1
ATOM 580 C C . ARG A 1 74 ? 1.530 -9.920 2.788 1.00 92.88 74 ARG A C 1
ATOM 582 O O . ARG A 1 74 ? 1.129 -9.345 3.792 1.00 92.88 74 ARG A O 1
ATOM 589 N N . GLU A 1 75 ? 0.709 -10.457 1.889 1.00 91.00 75 GLU A N 1
ATOM 590 C CA . GLU A 1 75 ? -0.755 -10.386 1.988 1.00 91.00 75 GLU A CA 1
ATOM 591 C C . GLU A 1 75 ? -1.271 -11.037 3.276 1.00 91.00 75 GLU A C 1
ATOM 593 O O . GLU A 1 75 ? -2.137 -10.491 3.952 1.00 91.00 75 GLU A O 1
ATOM 598 N N . ASN A 1 76 ? -0.728 -12.192 3.661 1.00 89.88 76 ASN A N 1
ATOM 599 C CA . ASN A 1 76 ? -1.099 -12.850 4.910 1.00 89.88 76 ASN A CA 1
ATOM 600 C C . ASN A 1 76 ? -0.633 -12.062 6.139 1.00 89.88 76 ASN A C 1
ATOM 602 O O . ASN A 1 76 ? -1.354 -12.030 7.134 1.00 89.88 76 ASN A O 1
ATOM 606 N N . LYS A 1 77 ? 0.536 -11.411 6.089 1.00 88.81 77 LYS A N 1
ATOM 607 C CA . LYS A 1 77 ? 1.017 -10.520 7.154 1.00 88.81 77 LYS A CA 1
ATOM 608 C C . LYS A 1 77 ? 0.102 -9.302 7.295 1.00 88.81 77 LYS A C 1
ATOM 610 O O . LYS A 1 77 ? -0.327 -9.010 8.404 1.00 88.81 77 LYS A O 1
ATOM 615 N N . GLU A 1 78 ? -0.262 -8.656 6.190 1.00 84.88 78 GLU A N 1
ATOM 616 C CA . GLU A 1 78 ? -1.210 -7.533 6.160 1.00 84.88 78 GLU A CA 1
ATOM 617 C C . GLU A 1 78 ? -2.599 -7.959 6.667 1.00 84.88 78 GLU A C 1
ATOM 619 O O . GLU A 1 78 ? -3.163 -7.302 7.536 1.00 84.88 78 GLU A O 1
ATOM 624 N N . LYS A 1 79 ? -3.120 -9.117 6.236 1.00 85.88 79 LYS A N 1
ATOM 625 C CA . LYS A 1 79 ? -4.395 -9.672 6.731 1.00 85.88 79 LYS A CA 1
ATOM 626 C C . LYS A 1 79 ? -4.366 -9.999 8.220 1.00 85.88 79 LYS A C 1
ATOM 628 O O . LYS A 1 79 ? -5.382 -9.830 8.885 1.00 85.88 79 LYS A O 1
ATOM 633 N N . LYS A 1 80 ? -3.247 -10.511 8.739 1.00 82.94 80 LYS A N 1
ATOM 634 C CA . LYS A 1 80 ? -3.082 -10.809 10.171 1.00 82.94 80 LYS A CA 1
ATOM 635 C C . LYS A 1 80 ? -2.961 -9.536 11.010 1.00 82.94 80 LYS A C 1
ATOM 637 O O . LYS A 1 80 ? -3.488 -9.524 12.109 1.00 82.94 80 LYS A O 1
ATOM 642 N N . LYS A 1 81 ? -2.318 -8.483 10.489 1.00 79.31 81 LYS A N 1
ATOM 643 C CA . LYS A 1 81 ? -2.269 -7.154 11.124 1.00 79.31 81 LYS A CA 1
ATOM 644 C C . LYS A 1 81 ? -3.636 -6.453 11.107 1.00 79.31 81 LYS A C 1
ATOM 646 O O . LYS A 1 81 ? -4.028 -5.845 12.092 1.00 79.31 81 LYS A O 1
ATOM 651 N N . ALA A 1 82 ? -4.371 -6.548 9.996 1.00 73.50 82 ALA A N 1
ATOM 652 C CA . ALA A 1 82 ? -5.676 -5.904 9.826 1.00 73.50 82 ALA A CA 1
ATOM 653 C C . ALA A 1 82 ? -6.809 -6.610 10.586 1.00 73.50 82 ALA A C 1
ATOM 655 O O . ALA A 1 82 ? -7.793 -5.976 10.976 1.00 73.50 82 ALA A O 1
ATOM 656 N N . GLN A 1 83 ? -6.684 -7.923 10.802 1.00 72.62 83 GLN A N 1
ATOM 657 C CA . GLN A 1 83 ? -7.503 -8.620 11.783 1.00 72.62 83 GLN A CA 1
ATOM 658 C C . GLN A 1 83 ? -7.135 -8.067 13.152 1.00 72.62 83 GLN A C 1
ATOM 660 O O . GLN A 1 83 ? -6.084 -8.385 13.701 1.00 72.62 83 GLN A O 1
ATOM 665 N N . LYS A 1 84 ? -8.023 -7.241 13.712 1.00 62.66 84 LYS A N 1
ATOM 666 C CA . LYS A 1 84 ? -7.997 -6.954 15.141 1.00 62.66 84 LYS A CA 1
ATOM 667 C C . LYS A 1 84 ? -7.880 -8.296 15.846 1.00 62.66 84 LYS A C 1
ATOM 669 O O . LYS A 1 84 ? -8.665 -9.201 15.554 1.00 62.66 84 LYS A O 1
ATOM 674 N N . LYS A 1 85 ? -6.892 -8.442 16.722 1.00 65.06 85 LYS A N 1
ATOM 675 C CA . LYS A 1 85 ? -6.731 -9.634 17.549 1.00 65.06 85 LYS A CA 1
ATOM 676 C C . LYS A 1 85 ? -7.872 -9.685 18.567 1.00 65.06 85 LYS A C 1
ATOM 678 O O . LYS A 1 85 ? -7.686 -9.501 19.756 1.00 65.06 85 LYS A O 1
ATOM 683 N N . GLU A 1 86 ? -9.088 -9.936 18.099 1.00 56.38 86 GLU A N 1
ATOM 684 C CA . GLU A 1 86 ? -10.309 -10.015 18.910 1.00 56.38 86 GLU A CA 1
ATOM 685 C C . GLU A 1 86 ? -10.281 -11.213 19.876 1.00 56.38 86 GLU A C 1
ATOM 687 O O . GLU A 1 86 ? -11.186 -11.380 20.689 1.00 56.38 86 GLU A O 1
ATOM 692 N N . TRP A 1 87 ? -9.246 -12.056 19.783 1.00 62.94 87 TRP A N 1
ATOM 693 C CA . TRP A 1 87 ? -8.965 -13.156 20.705 1.00 62.94 87 TRP A CA 1
ATOM 694 C C . TRP A 1 87 ? -8.230 -12.687 21.965 1.00 62.94 87 TRP A C 1
ATOM 696 O O . TRP A 1 87 ? -8.287 -13.367 22.988 1.00 62.94 87 TRP A O 1
ATOM 706 N N . GLU A 1 88 ? -7.581 -11.523 21.930 1.00 63.41 88 GLU A N 1
ATOM 707 C CA . GLU A 1 88 ? -7.099 -10.857 23.133 1.00 63.41 88 GLU A CA 1
ATOM 708 C C . GLU A 1 88 ? -8.320 -10.199 23.795 1.00 63.41 88 GLU A C 1
ATOM 710 O O . GLU A 1 88 ? -8.770 -9.117 23.424 1.00 63.41 88 GLU A O 1
ATOM 715 N N . LEU A 1 89 ? -8.934 -10.905 24.755 1.00 64.56 89 LEU A N 1
ATOM 716 C CA . LEU A 1 89 ? -10.033 -10.343 25.550 1.00 64.56 89 LEU A CA 1
ATOM 717 C C . LEU A 1 89 ? -9.545 -9.143 26.375 1.00 64.56 89 LEU A C 1
ATOM 719 O O . LEU A 1 89 ? -10.330 -8.235 26.645 1.00 64.56 89 LEU A O 1
ATOM 723 N N . ALA A 1 90 ? -8.265 -9.128 26.751 1.00 64.69 90 ALA A N 1
ATOM 724 C CA . ALA A 1 90 ? -7.620 -8.032 27.460 1.00 64.69 90 ALA A CA 1
ATOM 725 C C . ALA A 1 90 ? -7.790 -6.709 26.688 1.00 64.69 90 ALA A C 1
ATOM 727 O O . ALA A 1 90 ? -7.511 -6.623 25.500 1.00 64.69 90 ALA A O 1
ATOM 728 N N . GLY A 1 91 ? -8.320 -5.680 27.352 1.00 64.25 91 GLY A N 1
ATOM 729 C CA . GLY A 1 91 ? -8.504 -4.346 26.766 1.00 64.25 91 GLY A CA 1
ATOM 730 C C . GLY A 1 91 ? -9.831 -4.099 26.038 1.00 64.25 91 GLY A C 1
ATOM 731 O O . GLY A 1 91 ? -10.217 -2.944 25.852 1.00 64.25 91 GLY A O 1
ATOM 732 N N . THR A 1 92 ? -10.596 -5.140 25.699 1.00 76.38 92 THR A N 1
ATOM 733 C CA . THR A 1 92 ? -11.934 -4.984 25.099 1.00 76.38 92 THR A CA 1
ATOM 734 C C . THR A 1 92 ? -13.016 -4.694 26.149 1.00 76.38 92 THR A C 1
ATOM 736 O O . THR A 1 92 ? -12.903 -5.087 27.309 1.00 76.38 92 THR A O 1
ATOM 739 N N . ASN A 1 93 ? -14.134 -4.067 25.750 1.00 70.56 93 ASN A N 1
ATOM 740 C CA . ASN A 1 93 ? -15.282 -3.844 26.649 1.00 70.56 93 ASN A CA 1
ATOM 741 C C . ASN A 1 93 ? -15.824 -5.153 27.247 1.00 70.56 93 ASN A C 1
ATOM 743 O O . ASN A 1 93 ? -16.269 -5.157 28.391 1.00 70.56 93 ASN A O 1
ATOM 747 N N . ILE A 1 94 ? -15.769 -6.262 26.495 1.00 76.19 94 ILE A N 1
ATOM 748 C CA . ILE A 1 94 ? -16.180 -7.579 26.995 1.00 76.19 94 ILE A CA 1
ATOM 749 C C . ILE A 1 94 ? -15.161 -8.128 28.009 1.00 76.19 94 ILE A C 1
ATOM 751 O O . ILE A 1 94 ? -15.569 -8.655 29.037 1.00 76.19 94 ILE A O 1
ATOM 755 N N . GLY A 1 95 ? -13.856 -7.928 27.794 1.00 79.81 95 GLY A N 1
ATOM 756 C CA . GLY A 1 95 ? -12.810 -8.330 28.741 1.00 79.81 95 GLY A CA 1
ATOM 757 C C . GLY A 1 95 ? -12.792 -7.526 30.034 1.00 79.81 95 GLY A C 1
ATOM 758 O O . GLY A 1 95 ? -12.597 -8.108 31.098 1.00 79.81 95 GLY A O 1
ATOM 759 N N . ASN A 1 96 ? -13.093 -6.225 29.966 1.00 76.81 96 ASN A N 1
ATOM 760 C CA . ASN A 1 96 ? -13.265 -5.379 31.151 1.00 76.81 96 ASN A CA 1
ATOM 761 C C . ASN A 1 96 ? -14.455 -5.855 32.007 1.00 76.81 96 ASN A C 1
ATOM 763 O O . ASN A 1 96 ? -14.372 -5.857 33.231 1.00 76.81 96 ASN A O 1
ATOM 767 N N . ILE A 1 97 ? -15.544 -6.310 31.370 1.00 78.62 97 ILE A N 1
ATOM 768 C CA . ILE A 1 97 ? -16.701 -6.912 32.058 1.00 78.62 97 ILE A CA 1
ATOM 769 C C . ILE A 1 97 ? -16.358 -8.308 32.612 1.00 78.62 97 ILE A C 1
ATOM 771 O O . ILE A 1 97 ? -16.875 -8.696 33.656 1.00 78.62 97 ILE A O 1
ATOM 775 N N . MET A 1 98 ? -15.477 -9.058 31.940 1.00 75.62 98 MET A N 1
ATOM 776 C CA . MET A 1 98 ? -15.031 -10.397 32.352 1.00 75.62 98 MET A CA 1
ATOM 777 C C . MET A 1 98 ? -13.834 -10.400 33.323 1.00 75.62 98 MET A C 1
ATOM 779 O O . MET A 1 98 ? -13.395 -11.474 33.728 1.00 75.62 98 MET A O 1
ATOM 783 N N . GLY A 1 99 ? -13.314 -9.234 33.722 1.00 73.12 99 GLY A N 1
ATOM 784 C CA . GLY A 1 99 ? -12.243 -9.113 34.721 1.00 73.12 99 GLY A CA 1
ATOM 785 C C . GLY A 1 99 ? -10.850 -9.541 34.243 1.00 73.12 99 GLY A C 1
ATOM 786 O O . GLY A 1 99 ? -9.979 -9.812 35.069 1.00 73.12 99 GLY A O 1
ATOM 787 N N . VAL A 1 100 ? -10.619 -9.611 32.928 1.00 76.31 100 VAL A N 1
ATOM 788 C CA . VAL A 1 100 ? -9.294 -9.914 32.367 1.00 76.31 100 VAL A CA 1
ATOM 789 C C . VAL A 1 100 ? -8.410 -8.673 32.516 1.00 76.31 100 VAL A C 1
ATOM 791 O O . VAL A 1 100 ? -8.721 -7.624 31.950 1.00 76.31 100 VAL A O 1
ATOM 794 N N . LYS A 1 101 ? -7.319 -8.774 33.290 1.00 67.94 101 LYS A N 1
ATOM 795 C CA . LYS A 1 101 ? -6.337 -7.687 33.421 1.00 67.94 101 LYS A CA 1
ATOM 796 C C . LYS A 1 101 ? -5.707 -7.397 32.060 1.00 67.94 101 LYS A C 1
ATOM 798 O O . LYS A 1 101 ? -5.374 -8.321 31.320 1.00 67.94 101 LYS A O 1
ATOM 803 N N . LYS A 1 102 ? -5.549 -6.113 31.744 1.00 63.66 102 LYS A N 1
ATOM 804 C CA . LYS A 1 102 ? -4.738 -5.679 30.608 1.00 63.66 102 LYS A CA 1
ATOM 805 C C . LYS A 1 102 ? -3.292 -6.091 30.886 1.00 63.66 102 LYS A C 1
ATOM 807 O O . LYS A 1 102 ? -2.781 -5.784 31.960 1.00 63.66 102 LYS A O 1
ATOM 812 N N . ASN A 1 103 ? -2.667 -6.820 29.965 1.00 60.84 103 ASN A N 1
ATOM 813 C CA . ASN A 1 103 ? -1.222 -7.012 30.009 1.00 60.84 103 ASN A CA 1
ATOM 814 C C . ASN A 1 103 ? -0.592 -5.715 29.501 1.00 60.84 103 ASN A C 1
ATOM 816 O O . ASN A 1 103 ? -0.462 -5.515 28.300 1.00 60.84 103 ASN A O 1
ATOM 820 N N . GLU A 1 104 ? -0.241 -4.832 30.431 1.00 55.97 104 GLU A N 1
ATOM 821 C CA . GLU A 1 104 ? 0.404 -3.540 30.153 1.00 55.97 104 GLU A CA 1
ATOM 822 C C . GLU A 1 104 ? 1.821 -3.707 29.559 1.00 55.97 104 GLU A C 1
ATOM 824 O O . GLU A 1 104 ? 2.405 -2.751 29.066 1.00 55.97 104 GLU A O 1
ATOM 829 N N . GLU A 1 105 ? 2.371 -4.927 29.544 1.00 50.72 105 GLU A N 1
ATOM 830 C CA . GLU A 1 105 ? 3.730 -5.217 29.062 1.00 50.72 105 GLU A CA 1
ATOM 831 C C . GLU A 1 105 ? 3.837 -5.452 27.540 1.00 50.72 105 GLU A C 1
ATOM 833 O O . GLU A 1 105 ? 4.945 -5.420 27.005 1.00 50.72 105 GLU A O 1
ATOM 838 N N . GLU A 1 106 ? 2.726 -5.641 26.814 1.00 50.25 106 GLU A N 1
ATOM 839 C CA . GLU A 1 106 ? 2.748 -5.804 25.343 1.00 50.25 106 GLU A CA 1
ATOM 840 C C . GLU A 1 106 ? 2.266 -4.570 24.561 1.00 50.25 106 GLU A C 1
ATOM 842 O O . GLU A 1 106 ? 2.366 -4.553 23.333 1.00 50.25 106 GLU A O 1
ATOM 847 N N . GLU A 1 107 ? 1.796 -3.515 25.234 1.00 47.56 107 GLU A N 1
ATOM 848 C CA . GLU A 1 107 ? 1.303 -2.304 24.556 1.00 47.56 107 GLU A CA 1
ATOM 849 C C . GLU A 1 107 ? 2.432 -1.381 24.048 1.00 47.56 107 GLU A C 1
ATOM 851 O O . GLU A 1 107 ? 2.161 -0.500 23.239 1.00 47.56 107 GLU A O 1
ATOM 856 N N . ASP A 1 108 ? 3.701 -1.606 24.425 1.00 44.03 108 ASP A N 1
ATOM 857 C CA . ASP A 1 108 ? 4.771 -0.611 24.201 1.00 44.03 108 ASP A CA 1
ATOM 858 C C . ASP A 1 108 ? 5.901 -1.037 23.237 1.00 44.03 108 ASP A C 1
ATOM 860 O O . ASP A 1 108 ? 6.877 -0.311 23.047 1.00 44.03 108 ASP A O 1
ATOM 864 N N . LYS A 1 109 ? 5.821 -2.218 22.598 1.00 43.31 109 LYS A N 1
ATOM 865 C CA . LYS A 1 109 ? 6.862 -2.687 21.645 1.00 43.31 109 LYS A CA 1
ATOM 866 C C . LYS A 1 109 ? 6.337 -3.474 20.442 1.00 43.31 109 LYS A C 1
ATOM 868 O O . LYS A 1 109 ? 6.992 -4.411 19.981 1.00 43.31 109 LYS A O 1
ATOM 873 N N . GLY A 1 110 ? 5.171 -3.116 19.910 1.00 42.47 110 GLY A N 1
ATOM 874 C CA . GLY A 1 110 ? 4.617 -3.858 18.773 1.00 42.47 110 GLY A CA 1
ATOM 875 C C . GLY A 1 110 ? 3.615 -3.150 17.874 1.00 42.47 110 GLY A C 1
ATOM 876 O O . GLY A 1 110 ? 3.175 -3.786 16.918 1.00 42.47 110 GLY A O 1
ATOM 877 N N . ASP A 1 111 ? 3.269 -1.888 18.126 1.00 42.72 111 ASP A N 1
ATOM 878 C CA . ASP A 1 111 ? 2.293 -1.172 17.302 1.00 42.72 111 ASP A CA 1
ATOM 879 C C . ASP A 1 111 ? 3.022 -0.154 16.416 1.00 42.72 111 ASP A C 1
ATOM 881 O O . ASP A 1 111 ? 3.285 0.988 16.790 1.00 42.72 111 ASP A O 1
ATOM 885 N N . GLU A 1 112 ? 3.407 -0.607 15.217 1.00 47.19 112 GLU A N 1
ATOM 886 C CA . GLU A 1 112 ? 3.440 0.297 14.065 1.00 47.19 112 GLU A CA 1
ATOM 887 C C . GLU A 1 112 ? 2.094 1.025 14.074 1.00 47.19 112 GLU A C 1
ATOM 889 O O . GLU A 1 112 ? 1.066 0.353 13.994 1.00 47.19 112 GLU A O 1
ATOM 894 N N . GLY A 1 113 ? 2.139 2.351 14.245 1.00 46.03 113 GLY A N 1
ATOM 895 C CA . GLY A 1 113 ? 0.993 3.222 14.486 1.00 46.03 113 GLY A CA 1
ATOM 896 C C . GLY A 1 113 ? -0.273 2.762 13.781 1.00 46.03 113 GLY A C 1
ATOM 897 O O . GLY A 1 113 ? -0.243 2.342 12.622 1.00 46.03 113 GLY A O 1
ATOM 898 N N . SER A 1 114 ? -1.378 2.816 14.523 1.00 54.28 114 SER A N 1
ATOM 899 C CA . SER A 1 114 ? -2.721 2.448 14.106 1.00 54.28 114 SER A CA 1
ATOM 900 C C . SER A 1 114 ? -2.880 2.662 12.603 1.00 54.28 114 SER A C 1
ATOM 902 O O . SER A 1 114 ? -2.962 3.789 12.134 1.00 54.28 114 SER A O 1
ATOM 904 N N . TYR A 1 115 ? -2.949 1.577 11.826 1.00 56.12 115 TYR A N 1
ATOM 905 C CA . TYR A 1 115 ? -3.104 1.628 10.360 1.00 56.12 115 TYR A CA 1
ATOM 906 C C . TYR A 1 115 ? -4.275 2.529 9.919 1.00 56.12 115 TYR A C 1
ATOM 908 O O . TYR A 1 115 ? -4.327 3.031 8.803 1.00 56.12 115 TYR A O 1
ATOM 916 N N . LYS A 1 116 ? -5.227 2.751 10.833 1.00 57.84 116 LYS A N 1
ATOM 917 C CA . LYS A 1 116 ? -6.339 3.687 10.693 1.00 57.84 116 LYS A CA 1
ATOM 918 C C . LYS A 1 116 ? -5.955 5.163 10.723 1.00 57.84 116 LYS A C 1
ATOM 920 O O . LYS A 1 116 ? -6.653 5.922 10.064 1.00 57.84 116 LYS A O 1
ATOM 925 N N . ASP A 1 117 ? -4.920 5.543 11.459 1.00 61.41 117 ASP A N 1
ATOM 926 C CA . ASP A 1 117 ? -4.472 6.924 11.637 1.00 61.41 117 ASP A CA 1
ATOM 927 C C . ASP A 1 117 ? -3.543 7.362 10.491 1.00 61.41 117 ASP A C 1
ATOM 929 O O . ASP A 1 117 ? -3.634 8.500 10.043 1.00 61.41 117 ASP A O 1
ATOM 933 N N . ASP A 1 118 ? -2.759 6.439 9.917 1.00 61.06 118 ASP A N 1
ATOM 934 C CA . ASP A 1 118 ? -1.891 6.694 8.748 1.00 61.06 118 ASP A CA 1
ATOM 935 C C . ASP A 1 118 ? -2.648 6.789 7.407 1.00 61.06 118 ASP A C 1
ATOM 937 O O . ASP A 1 118 ? -2.087 7.121 6.354 1.00 61.06 118 ASP A O 1
ATOM 941 N N . HIS A 1 119 ? -3.943 6.475 7.391 1.00 74.56 119 HIS A N 1
ATOM 942 C CA . HIS A 1 119 ? -4.745 6.626 6.187 1.00 74.56 119 HIS A CA 1
ATOM 943 C C . HIS A 1 119 ? -5.145 8.082 5.973 1.00 74.56 119 HIS A C 1
ATOM 945 O O . HIS A 1 119 ? -5.732 8.710 6.841 1.00 74.56 119 HIS A O 1
ATOM 951 N N . LYS A 1 120 ? -4.985 8.579 4.741 1.00 70.31 120 LYS A N 1
ATOM 952 C CA . LYS A 1 120 ? -5.402 9.933 4.312 1.00 70.31 120 LYS A CA 1
ATOM 953 C C . LYS A 1 120 ? -6.890 10.263 4.549 1.00 70.31 120 LYS A C 1
ATOM 955 O O . LYS A 1 120 ? -7.298 11.407 4.417 1.00 70.31 120 LYS A O 1
ATOM 960 N N . PHE A 1 121 ? -7.713 9.263 4.869 1.00 64.12 121 PHE A N 1
ATOM 961 C CA . PHE A 1 121 ? -9.123 9.428 5.238 1.00 64.12 121 PHE A CA 1
ATOM 962 C C . PHE A 1 121 ? -9.347 9.623 6.746 1.00 64.12 121 PHE A C 1
ATOM 964 O O . PHE A 1 121 ? -10.463 9.949 7.144 1.00 64.12 121 PHE A O 1
ATOM 971 N N . ALA A 1 122 ? -8.325 9.419 7.582 1.00 71.06 122 ALA A N 1
ATOM 972 C CA . ALA A 1 122 ? -8.385 9.639 9.023 1.00 71.06 122 ALA A CA 1
ATOM 973 C C . ALA A 1 122 ? -8.665 11.111 9.330 1.00 71.06 122 ALA A C 1
ATOM 975 O O . ALA A 1 122 ? -9.592 11.404 10.077 1.00 71.06 122 ALA A O 1
ATOM 976 N N . GLU A 1 123 ? -7.950 12.023 8.668 1.00 68.75 123 GLU A N 1
ATOM 977 C CA . GLU A 1 123 ? -8.135 13.473 8.807 1.00 68.75 123 GLU A CA 1
ATOM 978 C C . GLU A 1 123 ? -9.568 13.898 8.443 1.00 68.75 123 GLU A C 1
ATOM 980 O O . GLU A 1 123 ? -10.227 14.605 9.200 1.00 68.75 123 GLU A O 1
ATOM 985 N N . VAL A 1 124 ? -10.110 13.362 7.344 1.00 67.94 124 VAL A N 1
ATOM 986 C CA . VAL A 1 124 ? -11.478 13.662 6.878 1.00 67.94 124 VAL A CA 1
ATOM 987 C C . VAL A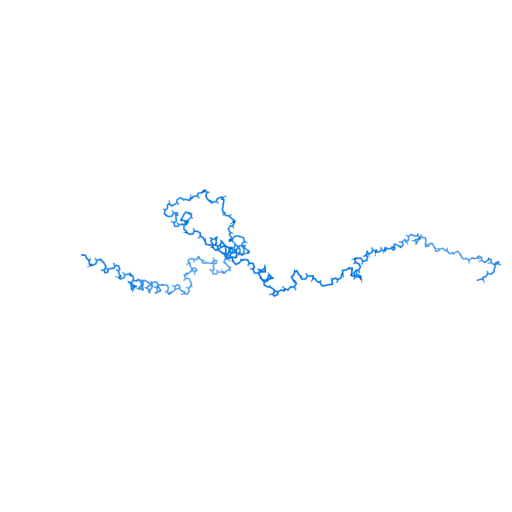 1 124 ? -12.556 13.068 7.798 1.00 67.94 124 VAL A C 1
ATOM 989 O O . VAL A 1 124 ? -13.642 13.624 7.926 1.00 67.94 124 VAL A O 1
ATOM 992 N N . MET A 1 125 ? -12.285 11.942 8.465 1.00 63.59 125 MET A N 1
ATOM 993 C CA . MET A 1 125 ? -13.217 11.322 9.422 1.00 63.59 125 MET A CA 1
ATOM 994 C C . MET A 1 125 ? -13.120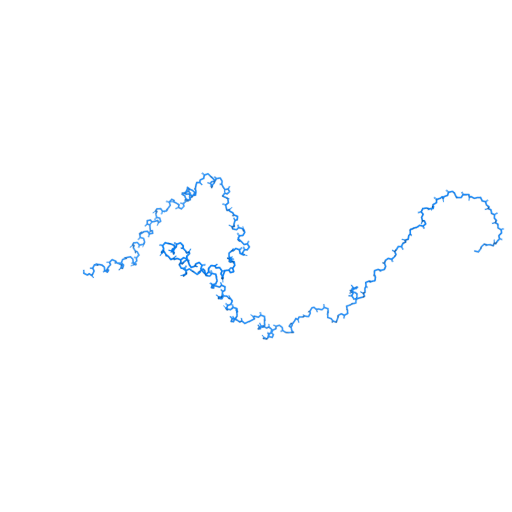 11.916 10.836 1.00 63.59 125 MET A C 1
ATOM 996 O O . MET A 1 125 ? -14.017 11.694 11.654 1.00 63.59 125 MET A O 1
ATOM 1000 N N . GLN A 1 126 ? -12.045 12.649 11.136 1.00 65.75 126 GLN A N 1
ATOM 1001 C CA . GLN A 1 126 ? -11.859 13.383 12.390 1.00 65.75 126 GLN A CA 1
ATOM 1002 C C . GLN A 1 126 ? -12.592 14.726 12.396 1.00 65.75 126 GLN A C 1
ATOM 1004 O O . GLN A 1 126 ? -12.932 15.226 13.476 1.00 65.75 126 GLN A O 1
ATOM 1009 N N . GLU A 1 127 ? -12.896 15.287 11.221 1.00 66.62 127 GLU A N 1
ATOM 1010 C CA . GLU A 1 127 ? -13.851 16.383 11.106 1.00 66.62 127 GLU A CA 1
ATOM 1011 C C . GLU A 1 127 ? -15.201 15.906 11.639 1.00 66.62 127 GLU A C 1
ATOM 1013 O O . GLU A 1 127 ? -15.934 15.116 11.038 1.00 66.62 127 GLU A O 1
ATOM 1018 N N . LYS A 1 128 ? -15.503 16.352 12.860 1.00 63.47 128 LYS A N 1
ATOM 1019 C CA . LYS A 1 128 ? -16.757 16.062 13.541 1.00 63.47 128 LYS A CA 1
ATOM 1020 C C . LYS A 1 128 ? -17.878 16.411 12.568 1.00 63.47 128 LYS A C 1
ATOM 1022 O O . LYS A 1 128 ? -17.949 17.546 12.110 1.00 63.47 128 LYS A O 1
ATOM 1027 N N . ASN A 1 129 ? -18.753 15.446 12.288 1.00 62.28 129 ASN A N 1
ATOM 1028 C CA . ASN A 1 129 ? -20.029 15.658 11.608 1.00 62.28 129 ASN A CA 1
ATOM 1029 C C . ASN A 1 129 ? -20.864 16.647 12.448 1.00 62.28 129 ASN A C 1
ATOM 1031 O O . ASN A 1 129 ? -21.717 16.251 13.245 1.00 62.28 129 ASN A O 1
ATOM 1035 N N . VAL A 1 130 ? -20.560 17.942 12.345 1.00 64.50 130 VAL A N 1
ATOM 1036 C CA . VAL A 1 130 ? -21.351 19.013 12.937 1.00 64.50 130 VAL A CA 1
ATOM 1037 C C . VAL A 1 130 ? -22.656 18.981 12.174 1.00 64.50 130 VAL A C 1
ATOM 1039 O O . VAL A 1 130 ? -22.690 19.179 10.963 1.00 64.50 130 VAL A O 1
ATOM 1042 N N . ALA A 1 131 ? -23.727 18.613 12.863 1.00 58.88 131 ALA A N 1
ATOM 1043 C CA . ALA A 1 131 ? -25.005 18.414 12.220 1.00 58.88 131 ALA A CA 1
ATOM 1044 C C . ALA A 1 131 ? -25.511 19.761 11.673 1.00 58.88 131 ALA A C 1
ATOM 1046 O O . ALA A 1 131 ? -25.919 20.633 12.433 1.00 58.88 131 ALA A O 1
ATOM 1047 N N . VAL A 1 132 ? -25.434 19.935 10.351 1.00 66.88 132 VAL A N 1
ATOM 1048 C CA . VAL A 1 132 ? -25.685 21.217 9.665 1.00 66.88 132 VAL A CA 1
ATOM 1049 C C . VAL A 1 132 ? -27.182 21.548 9.580 1.00 66.88 132 VAL A C 1
ATOM 1051 O O . VAL A 1 132 ? -27.559 22.686 9.319 1.00 66.88 132 VAL A O 1
ATOM 1054 N N . SER A 1 133 ? -28.071 20.573 9.802 1.00 78.25 133 SER A N 1
ATOM 1055 C CA . SER A 1 133 ? -29.510 20.794 9.643 1.00 78.25 133 SER A CA 1
ATOM 1056 C C . SER A 1 133 ? -30.149 21.419 10.884 1.00 78.25 133 SER A C 1
ATOM 1058 O O . SER A 1 133 ? -29.899 20.997 12.015 1.00 78.25 133 SER A O 1
ATOM 1060 N N . GLU A 1 134 ? -31.073 22.362 10.668 1.00 74.62 134 GLU A N 1
ATOM 1061 C CA . GLU A 1 134 ? -31.916 22.924 11.735 1.00 74.62 134 GLU A CA 1
ATOM 1062 C C . GLU A 1 134 ? -32.663 21.844 12.529 1.00 74.62 134 GLU A C 1
ATOM 1064 O O . GLU A 1 134 ? -32.960 21.996 13.710 1.00 74.62 134 GLU A O 1
ATOM 1069 N N . PHE A 1 135 ? -32.981 20.730 11.876 1.00 77.44 135 PHE A N 1
ATOM 1070 C CA . PHE A 1 135 ? -33.612 19.583 12.508 1.00 77.44 135 PHE A CA 1
ATOM 1071 C C . PHE A 1 135 ? -32.688 18.906 13.531 1.00 77.44 135 PHE A C 1
ATOM 1073 O O . PHE A 1 135 ? -33.130 18.513 14.611 1.00 77.44 135 PHE A O 1
ATOM 1080 N N . ALA A 1 136 ? -31.400 18.778 13.212 1.00 77.06 136 ALA A N 1
ATOM 1081 C CA . ALA A 1 136 ? -30.440 18.131 14.089 1.00 77.06 136 ALA A CA 1
ATOM 1082 C C . ALA A 1 136 ? -29.978 19.031 15.245 1.00 77.06 136 ALA A C 1
ATOM 1084 O O . ALA A 1 136 ? -29.598 18.518 16.296 1.00 77.06 136 ALA A O 1
ATOM 1085 N N . THR A 1 137 ? -30.059 20.351 15.077 1.00 78.50 137 THR A N 1
ATOM 1086 C CA . THR A 1 137 ? -29.757 21.320 16.139 1.00 78.50 137 THR A CA 1
ATOM 1087 C C . THR A 1 137 ? -30.929 21.497 17.108 1.00 78.50 137 THR A C 1
ATOM 1089 O O . THR A 1 137 ? -30.709 21.654 18.307 1.00 78.50 137 THR A O 1
ATOM 1092 N N . LYS A 1 138 ? -32.178 21.414 16.625 1.00 83.94 138 LYS A N 1
ATOM 1093 C CA . LYS A 1 138 ? -33.393 21.567 17.451 1.00 83.94 138 LYS A CA 1
ATOM 1094 C C . LYS A 1 138 ? -33.771 20.309 18.244 1.00 83.94 138 LYS A C 1
ATOM 1096 O O . LYS A 1 138 ? -34.441 20.419 19.269 1.00 83.94 138 LYS A O 1
ATOM 1101 N N . HIS A 1 139 ? -33.363 19.118 17.800 1.00 84.38 139 HIS A N 1
ATOM 1102 C CA . HIS A 1 139 ? -33.765 17.849 18.416 1.00 84.38 139 HIS A CA 1
ATOM 1103 C C . HIS A 1 139 ? -32.595 17.059 18.997 1.00 84.38 139 HIS A C 1
ATOM 1105 O O . HIS A 1 139 ? -31.545 16.917 18.376 1.00 84.38 139 HIS A O 1
ATOM 1111 N N . THR A 1 140 ? -32.816 16.428 20.156 1.00 88.69 140 THR A N 1
ATOM 1112 C CA . THR A 1 140 ? -31.841 15.486 20.732 1.00 88.69 140 THR A CA 1
ATOM 1113 C C . THR A 1 140 ? -31.704 14.235 19.859 1.00 88.69 140 THR A C 1
ATOM 1115 O O . THR A 1 140 ? -32.654 13.820 19.193 1.00 88.69 140 THR A O 1
ATOM 1118 N N . LEU A 1 141 ? -30.556 13.551 19.915 1.00 83.56 141 LEU A N 1
ATOM 1119 C CA . LEU A 1 141 ? -30.292 12.343 19.114 1.00 83.56 141 LEU A CA 1
ATOM 1120 C C . LEU A 1 141 ? -31.376 11.256 19.270 1.00 83.56 141 LEU A C 1
ATOM 1122 O O . LEU A 1 141 ? -31.688 10.519 18.333 1.00 83.56 141 LEU A O 1
ATOM 1126 N N . ARG A 1 142 ? -31.985 11.151 20.460 1.00 87.38 142 ARG A N 1
ATOM 1127 C CA . ARG A 1 142 ? -33.094 10.223 20.715 1.00 87.38 142 ARG A CA 1
ATOM 1128 C C . ARG A 1 142 ? -34.354 10.622 19.949 1.00 87.38 142 ARG A C 1
ATOM 1130 O O . ARG A 1 142 ? -34.988 9.745 19.371 1.00 87.38 142 ARG A O 1
ATOM 1137 N N . GLN A 1 143 ? -34.696 11.908 19.940 1.00 88.62 143 GLN A N 1
ATOM 1138 C CA . GLN A 1 143 ? -35.847 12.429 19.203 1.00 88.62 143 GLN A CA 1
ATOM 1139 C C . GLN A 1 143 ? -35.632 12.293 17.695 1.00 88.62 143 GLN A C 1
ATOM 1141 O O . GLN A 1 143 ? -36.504 11.765 17.014 1.00 88.62 143 GLN A O 1
ATOM 1146 N N . GLN A 1 144 ? -34.440 12.631 17.191 1.00 89.94 144 GLN A N 1
ATOM 1147 C CA . GLN A 1 144 ? -34.086 12.445 15.778 1.00 89.94 144 GLN A CA 1
ATOM 1148 C C . GLN A 1 144 ? -34.369 11.007 15.317 1.00 89.94 144 GLN A C 1
ATOM 1150 O O . GLN A 1 144 ? -35.055 10.793 14.324 1.00 89.94 144 GLN A O 1
ATOM 1155 N N . ARG A 1 145 ? -33.944 10.003 16.097 1.00 90.56 145 ARG A N 1
ATOM 1156 C CA . ARG A 1 145 ? -34.201 8.578 15.810 1.00 90.56 145 ARG A CA 1
ATOM 1157 C C . ARG A 1 145 ? -35.683 8.185 15.840 1.00 90.56 145 ARG A C 1
ATOM 1159 O O . ARG A 1 145 ? -36.052 7.207 15.195 1.00 90.56 145 ARG A O 1
ATOM 1166 N N . GLN A 1 146 ? -36.508 8.889 16.611 1.00 89.62 146 GLN A N 1
ATOM 1167 C CA . GLN A 1 146 ? -37.950 8.635 16.721 1.00 89.62 146 GLN A CA 1
ATOM 1168 C C . GLN A 1 146 ? -38.745 9.256 15.569 1.00 89.62 146 GLN A C 1
ATOM 1170 O O . GLN A 1 146 ? -39.795 8.733 15.213 1.00 89.62 146 GLN A O 1
ATOM 1175 N N . LEU A 1 147 ? -38.229 10.334 14.980 1.00 90.38 147 LEU A N 1
ATOM 1176 C CA . LEU A 1 147 ? -38.817 11.028 13.834 1.00 90.38 147 LEU A CA 1
ATOM 1177 C C . LEU A 1 147 ? -38.585 10.305 12.493 1.00 90.38 147 LEU A C 1
ATOM 1179 O O . LEU A 1 147 ? -39.229 10.640 11.503 1.00 90.38 147 LEU A O 1
ATOM 1183 N N . LEU A 1 148 ? -37.711 9.290 12.439 1.00 90.06 148 LEU A N 1
ATOM 1184 C CA . LEU A 1 148 ? -37.542 8.480 11.229 1.00 90.06 148 LEU A CA 1
ATOM 1185 C C . LEU A 1 148 ? -38.794 7.616 10.959 1.00 90.06 148 LEU A C 1
ATOM 1187 O O . LEU A 1 148 ? -39.268 6.940 11.876 1.00 90.06 148 LEU A O 1
ATOM 1191 N N . PRO A 1 149 ? -39.254 7.491 9.696 1.00 90.38 149 PRO A N 1
ATOM 1192 C CA . PRO A 1 149 ? -40.430 6.686 9.332 1.00 90.38 149 PRO A CA 1
ATOM 1193 C C . PRO A 1 149 ? -40.376 5.224 9.803 1.00 90.38 149 PRO A C 1
ATOM 1195 O O . PRO A 1 149 ? -41.396 4.629 10.151 1.00 90.38 149 PRO A O 1
ATOM 1198 N N . ILE A 1 150 ? -39.175 4.641 9.892 1.00 88.75 150 ILE A N 1
ATOM 1199 C CA . ILE A 1 150 ? -38.975 3.268 10.381 1.00 88.75 150 ILE A CA 1
ATOM 1200 C C . ILE A 1 150 ? -39.406 3.085 11.846 1.00 88.75 150 ILE A C 1
ATOM 1202 O O . ILE A 1 150 ? -39.787 1.985 12.255 1.00 88.75 150 ILE A O 1
ATOM 1206 N N . TYR A 1 151 ? -39.380 4.152 12.650 1.00 90.50 151 TYR A N 1
ATOM 1207 C CA . TYR A 1 151 ? -39.773 4.092 14.053 1.00 90.50 151 TYR A CA 1
ATOM 1208 C C . TYR A 1 151 ? -41.257 3.732 14.210 1.00 90.50 151 TYR A C 1
ATOM 1210 O O . TYR A 1 151 ? -41.599 2.984 15.129 1.00 90.50 151 TYR A O 1
ATOM 1218 N N . ALA A 1 152 ? -42.115 4.143 13.268 1.00 89.31 152 ALA A N 1
ATOM 1219 C CA . ALA A 1 152 ? -43.539 3.801 13.265 1.00 89.31 152 ALA A CA 1
ATOM 1220 C C . ALA A 1 152 ? -43.779 2.280 13.182 1.00 89.31 152 ALA A C 1
ATOM 1222 O O . ALA A 1 152 ? -44.672 1.740 13.835 1.00 89.31 152 ALA A O 1
ATOM 1223 N N . VAL A 1 153 ? -42.933 1.556 12.439 1.00 89.00 153 VAL A N 1
ATOM 1224 C CA . VAL A 1 153 ? -43.072 0.104 12.213 1.00 89.00 153 VAL A CA 1
ATOM 1225 C C . VAL A 1 153 ? -42.236 -0.724 13.205 1.00 89.00 153 VAL A C 1
ATOM 1227 O O . VAL A 1 153 ? -42.387 -1.947 13.290 1.00 89.00 153 VAL A O 1
ATOM 1230 N N . ARG A 1 154 ? -41.390 -0.087 14.032 1.00 87.75 154 ARG A N 1
ATOM 1231 C CA . ARG A 1 154 ? -40.483 -0.750 14.993 1.00 87.75 154 ARG A CA 1
ATOM 1232 C C . ARG A 1 154 ? -41.189 -1.794 15.855 1.00 87.75 154 ARG A C 1
ATOM 1234 O O . ARG A 1 154 ? -40.684 -2.904 16.013 1.00 87.75 154 ARG A O 1
ATOM 1241 N N . ASN A 1 155 ? -42.353 -1.462 16.410 1.00 87.75 155 ASN A N 1
ATOM 1242 C CA . ASN A 1 155 ? -43.084 -2.365 17.302 1.00 87.75 155 ASN A CA 1
ATOM 1243 C C . ASN A 1 155 ? -43.585 -3.616 16.570 1.00 87.75 155 ASN A C 1
ATOM 1245 O O . ASN A 1 155 ? -43.556 -4.708 17.138 1.00 87.75 155 ASN A O 1
ATOM 1249 N N . GLN A 1 156 ? -43.991 -3.484 15.305 1.00 85.38 156 GLN A N 1
ATOM 1250 C CA . GLN A 1 156 ? -44.380 -4.629 14.486 1.00 85.38 156 GLN A CA 1
ATOM 1251 C C . GLN A 1 156 ? -43.169 -5.499 14.134 1.00 85.38 156 GLN A C 1
ATOM 1253 O O . GLN A 1 156 ? -43.242 -6.721 14.252 1.00 85.38 156 GLN A O 1
ATOM 1258 N N . PHE A 1 157 ? -42.031 -4.888 13.793 1.00 82.50 157 PHE A N 1
ATOM 1259 C CA . PHE A 1 157 ? -40.786 -5.611 13.520 1.00 82.50 157 PHE A CA 1
ATOM 1260 C C . PHE A 1 157 ? -40.261 -6.364 14.745 1.00 82.50 157 PHE A C 1
ATOM 1262 O O . PHE A 1 157 ? -39.899 -7.534 14.644 1.00 82.50 157 PHE A O 1
ATOM 1269 N N . VAL A 1 158 ? -40.263 -5.737 15.925 1.00 86.75 158 VAL A N 1
ATOM 1270 C CA . VAL A 1 158 ? -39.839 -6.386 17.175 1.00 86.75 158 VAL A CA 1
ATOM 1271 C C . VAL A 1 158 ? -40.777 -7.539 17.537 1.00 86.75 158 VAL A C 1
ATOM 1273 O O . VAL A 1 158 ? -40.296 -8.595 17.949 1.00 86.75 158 VAL A O 1
ATOM 1276 N N . LYS A 1 159 ? -42.093 -7.382 17.341 1.00 83.38 159 LYS A N 1
ATOM 1277 C CA . LYS A 1 159 ? -43.070 -8.466 17.529 1.00 83.38 159 LYS A CA 1
ATOM 1278 C C . LYS A 1 159 ? -42.824 -9.624 16.559 1.00 83.38 159 LYS A C 1
ATOM 1280 O O . LYS A 1 159 ? -42.701 -10.754 17.018 1.00 83.38 159 LYS A O 1
ATOM 1285 N N . LYS A 1 160 ? -42.661 -9.356 15.256 1.00 79.69 160 LYS A N 1
ATOM 1286 C CA . LYS A 1 160 ? -42.345 -10.386 14.248 1.00 79.69 160 LYS A CA 1
ATOM 1287 C C . LYS A 1 160 ? -41.017 -11.085 14.538 1.00 79.69 160 LYS A C 1
ATOM 1289 O O . LYS A 1 160 ? -40.949 -12.304 14.449 1.00 79.69 160 LYS A O 1
ATOM 1294 N N . ARG A 1 161 ? -39.984 -10.348 14.960 1.00 77.12 161 ARG A N 1
ATOM 1295 C CA . ARG A 1 161 ? -38.685 -10.926 15.335 1.00 77.12 161 ARG A CA 1
ATOM 1296 C C . ARG A 1 161 ? -38.791 -11.819 16.567 1.00 77.12 161 ARG A C 1
ATOM 1298 O O . ARG A 1 161 ? -38.220 -12.901 16.567 1.00 77.12 161 ARG A O 1
ATOM 1305 N N . LYS A 1 162 ? -39.517 -11.393 17.608 1.00 70.94 162 LYS A N 1
ATOM 1306 C CA . LYS A 1 162 ? -39.773 -12.228 18.795 1.00 70.94 162 LYS A CA 1
ATOM 1307 C C . LYS A 1 162 ? -40.578 -13.474 18.432 1.00 70.94 162 LYS A C 1
ATOM 1309 O O . LYS A 1 162 ? -40.225 -14.556 18.874 1.00 70.94 162 LYS A O 1
ATOM 1314 N N . PHE A 1 163 ? -41.601 -13.326 17.595 1.00 74.25 163 PHE A N 1
ATOM 1315 C CA . PHE A 1 163 ? -42.405 -14.440 17.100 1.00 74.25 163 PHE A CA 1
ATOM 1316 C C . PHE A 1 163 ? -41.558 -15.447 16.312 1.00 74.25 163 PHE A C 1
ATOM 1318 O O . PHE A 1 163 ? -41.599 -16.639 16.594 1.00 74.25 163 PHE A O 1
ATOM 1325 N N . TRP A 1 164 ? -40.729 -14.971 15.381 1.00 69.94 164 TRP A N 1
ATOM 1326 C CA . TRP A 1 164 ? -39.849 -15.827 14.587 1.00 69.94 164 TRP A CA 1
ATOM 1327 C C . TRP A 1 164 ? -38.752 -16.477 15.435 1.00 69.94 164 TRP A C 1
ATOM 1329 O O . TRP A 1 164 ? -38.468 -17.652 15.253 1.00 69.94 164 TRP A O 1
ATOM 1339 N N . ALA A 1 165 ? -38.182 -15.762 16.409 1.00 71.44 165 ALA A N 1
ATOM 1340 C CA . ALA A 1 165 ? -37.214 -16.323 17.352 1.00 71.44 165 ALA A CA 1
ATOM 1341 C C . ALA A 1 165 ? -37.829 -17.406 18.258 1.00 71.44 165 ALA A C 1
ATOM 1343 O O . ALA A 1 165 ? -37.177 -18.413 18.522 1.00 71.44 165 ALA A O 1
ATOM 1344 N N . LEU A 1 166 ? -39.079 -17.230 18.702 1.00 67.50 166 LEU A N 1
ATOM 1345 C CA . LEU A 1 166 ? -39.784 -18.212 19.533 1.00 67.50 166 LEU A CA 1
ATOM 1346 C C . LEU A 1 166 ? -40.193 -19.455 18.725 1.00 67.50 166 LEU A C 1
ATOM 1348 O O . LEU A 1 166 ? -40.079 -20.572 19.218 1.00 67.50 166 LEU A O 1
ATOM 1352 N N . ASN A 1 167 ? -40.589 -19.260 17.464 1.00 66.00 167 ASN A N 1
ATOM 1353 C CA . ASN A 1 167 ? -40.950 -20.329 16.527 1.00 66.00 167 ASN A CA 1
ATOM 1354 C C . ASN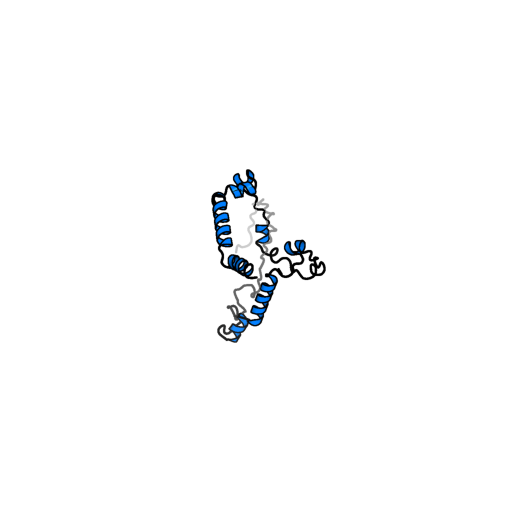 A 1 167 ? -39.767 -20.846 15.689 1.00 66.00 167 ASN A C 1
ATOM 1356 O O . ASN A 1 167 ? -39.960 -21.619 14.753 1.00 66.00 167 ASN A O 1
ATOM 1360 N N . SER A 1 168 ? -38.533 -20.449 16.011 1.00 62.75 168 SER A N 1
ATOM 1361 C CA . SER A 1 168 ? -37.348 -20.984 15.344 1.00 62.75 168 SER A CA 1
ATOM 1362 C C . SER A 1 168 ? -37.065 -22.404 15.850 1.00 62.75 168 SER A C 1
ATOM 1364 O O . SER A 1 168 ? -37.078 -22.636 17.063 1.00 62.75 168 SER A O 1
ATOM 1366 N N . PRO A 1 169 ? -36.713 -23.358 14.968 1.00 60.84 169 PRO A N 1
ATOM 1367 C CA . PRO A 1 169 ? -36.546 -24.772 15.327 1.00 60.84 169 PRO A CA 1
ATOM 1368 C C . PRO A 1 169 ? -35.497 -25.024 16.428 1.00 60.84 169 PRO A C 1
ATOM 1370 O O . PRO A 1 169 ? -35.588 -26.007 17.161 1.00 60.84 169 PRO A O 1
ATOM 1373 N N . LYS A 1 170 ? -34.542 -24.102 16.619 1.00 57.38 170 LYS A N 1
ATOM 1374 C CA . LYS A 1 170 ? -33.540 -24.157 17.697 1.00 57.38 170 LYS A CA 1
ATOM 1375 C C . LYS A 1 170 ? -34.117 -23.897 19.101 1.00 57.38 170 LYS A C 1
ATOM 1377 O O . LYS A 1 170 ? -33.598 -24.453 20.062 1.00 57.38 170 LYS A O 1
ATOM 1382 N N . ALA A 1 171 ? -35.186 -23.105 19.237 1.00 55.34 171 ALA A N 1
ATOM 1383 C CA . ALA A 1 171 ? -35.821 -22.824 20.531 1.00 55.34 171 ALA A CA 1
ATOM 1384 C C . ALA A 1 171 ? -36.723 -23.987 20.996 1.00 55.34 171 ALA A C 1
ATOM 1386 O O . ALA A 1 171 ? -36.689 -24.369 22.165 1.00 55.34 171 ALA A O 1
ATOM 1387 N N . CYS A 1 172 ? -37.453 -24.625 20.072 1.00 47.81 172 CYS A N 1
ATOM 1388 C CA . CYS A 1 172 ? -38.271 -25.812 20.366 1.00 47.81 172 CYS A CA 1
ATOM 1389 C C . CYS A 1 172 ? -37.439 -27.051 20.750 1.00 47.81 172 CYS A C 1
ATOM 1391 O O . CYS A 1 172 ? -37.880 -27.868 21.562 1.00 47.81 172 CYS A O 1
ATOM 1393 N N . ALA A 1 173 ? -36.216 -27.189 20.225 1.00 54.47 173 ALA A N 1
ATOM 1394 C CA . ALA A 1 173 ? -35.326 -28.304 20.560 1.00 54.47 173 ALA A CA 1
ATOM 1395 C C . ALA A 1 173 ? -34.863 -28.301 22.035 1.00 54.47 173 ALA A C 1
ATOM 1397 O O . ALA A 1 173 ? -34.568 -29.360 22.589 1.00 54.47 173 ALA A O 1
ATOM 1398 N N . GLY A 1 174 ? -34.836 -27.132 22.689 1.00 53.28 174 GLY A N 1
ATOM 1399 C CA . GLY A 1 174 ? -34.467 -27.000 24.103 1.00 53.28 174 GLY A CA 1
ATOM 1400 C C . GLY A 1 174 ? -35.573 -27.400 25.087 1.00 53.28 174 GLY A C 1
ATOM 1401 O O . GLY A 1 174 ? -35.269 -27.790 26.213 1.00 53.28 174 GLY A O 1
ATOM 1402 N N . GLN A 1 175 ? -36.847 -27.348 24.679 1.00 51.75 175 GLN A N 1
ATOM 1403 C CA . GLN A 1 175 ? -37.975 -27.729 25.541 1.00 51.75 175 GLN A CA 1
ATOM 1404 C C . GLN A 1 175 ? -38.294 -29.228 25.475 1.00 51.75 175 GLN A C 1
ATOM 1406 O O . GLN A 1 175 ? -38.574 -29.824 26.512 1.00 51.75 175 GLN A O 1
ATOM 1411 N N . LYS A 1 176 ? -38.138 -29.880 24.312 1.00 49.84 176 LYS A N 1
ATOM 1412 C CA . LYS A 1 176 ? -38.371 -31.335 24.183 1.00 49.84 176 LYS A CA 1
ATOM 1413 C C . LYS A 1 176 ? -37.399 -32.209 24.992 1.00 49.84 176 LYS A C 1
ATOM 1415 O O . LYS A 1 176 ? -37.707 -33.364 25.247 1.00 49.84 176 LYS A O 1
ATOM 1420 N N . LYS A 1 177 ? -36.249 -31.676 25.426 1.00 52.22 177 LYS A N 1
ATOM 1421 C CA . LYS A 1 177 ? -35.304 -32.391 26.307 1.00 52.22 177 LYS A CA 1
ATOM 1422 C C . LYS A 1 177 ? -35.620 -32.268 27.803 1.00 52.22 177 LYS A C 1
ATOM 1424 O O . LYS A 1 177 ? -34.996 -32.967 28.591 1.00 52.22 177 LYS A O 1
ATOM 1429 N N . LYS A 1 178 ? -36.549 -31.393 28.212 1.00 50.84 178 LYS A N 1
ATOM 1430 C CA . LYS A 1 178 ? -36.900 -31.194 29.633 1.00 50.84 178 LYS A CA 1
ATOM 1431 C C . LYS A 1 178 ? -38.145 -31.959 30.087 1.00 50.84 178 LYS A C 1
ATOM 1433 O O . LYS A 1 178 ? -38.356 -32.063 31.284 1.00 50.84 178 LYS A O 1
ATOM 1438 N N . THR A 1 179 ? -38.938 -32.507 29.167 1.00 49.25 179 THR A N 1
ATOM 1439 C CA . THR A 1 179 ? -40.136 -33.314 29.479 1.00 49.25 179 THR A CA 1
ATOM 1440 C C . THR A 1 179 ? -39.917 -34.819 29.307 1.00 49.25 179 THR A C 1
ATOM 1442 O O . THR A 1 179 ? -40.866 -35.588 29.391 1.00 49.25 179 THR A O 1
ATOM 1445 N N . ALA A 1 180 ? -38.677 -35.241 29.055 1.00 51.44 180 ALA A N 1
ATOM 1446 C CA . ALA A 1 180 ? -38.260 -36.638 29.031 1.00 51.44 180 ALA A CA 1
ATOM 1447 C C . ALA A 1 180 ? -37.239 -36.872 30.152 1.00 51.44 180 ALA A C 1
ATOM 1449 O O . ALA A 1 180 ? -36.045 -37.042 29.902 1.00 51.44 180 ALA A O 1
ATOM 1450 N N . LYS A 1 181 ? -37.703 -36.783 31.396 1.00 42.44 181 LYS A N 1
ATOM 1451 C CA . LYS A 1 181 ? -37.057 -37.390 32.554 1.00 42.44 181 LYS A CA 1
ATOM 1452 C C . LYS A 1 181 ? -38.110 -37.678 33.609 1.00 42.44 181 LYS A C 1
ATOM 1454 O O . LYS A 1 181 ? -39.007 -36.819 33.751 1.00 42.44 181 LYS A O 1
#

Foldseek 3Di:
DDDDDDDDDDDPPPPPPVPPPDPDDDDDDPPPDPPRVPPDDPDPDPDDDDPDPDCVDPVNVDVVVDDPVVVVVVVVVVVVVPPDCVVCLAPDPNVVVVVPHHPPPPPPPDDPDDPCCPDPCNVVVVPPPPPPDPVPVVDDPVVVVCPDPVVVCVVVVVVVVVVCVCVPPVNVVVVVVVPPD

Secondary structure (DSSP, 8-state):
---S-------------TT-TT-----------TTTSSSS---S--S---S-S-SSSHHHHHHHH--HHHHHHHHHHHHHHHS--TT--TTSHHHHHTTPPP-TTSTTSS--S-TTTSSTTHHHHHS-----SHHHHHS-HHHHHHHSTHHHHHHHHHHHHHHHHHTSHHHHHHHTTTS--

Sequence (181 aa):
MMRSGVVARVNFDEDFDDENEARVHLQVHNIVPPFLDGRIVFTKQPEPVVPLRDSTSDMAVVSRKGCAVVRLHRENKEKKKAQKKEWELAGTNIGNIMGVKKNEEEEDKGDEGSYKDDHKFAEVMQEKNVAVSEFATKHTLRQQRQLLPIYAVRNQFVKKRKFWALNSPKACAGQKKKTAK